Protein AF-A0AAD0KCY3-F1 (afdb_monomer)

Radius of gyration: 20.64 Å; Cα contacts (8 Å, |Δi|>4): 106; chains: 1; bounding box: 48×22×62 Å

Foldseek 3Di:
DVVLVVLLVVLLVVLVVLLVVLVVLLVVLLVVLVVVLVVQLVVCPPPPDLVSLVVNVVSLVVSLLVSLVSQLVSVLSVVVSVVSVPDPPDDRPSPSDSPVPPPVVPPCNDSVVSSVDPVSCVRSVVSVVVSVVSCVVSVVD

Mean predicted aligned error: 5.97 Å

pLDDT: mean 88.01, std 11.17, range [55.75, 98.38]

Organism: NCBI:txid189426

Solvent-accessible surface area (backbone atoms only — not comparable to full-atom values): 7860 Å² total; per-residue (Å²): 116,69,64,64,54,50,53,50,51,54,47,47,52,54,42,51,53,50,32,52,50,26,53,49,51,27,53,48,40,56,53,51,36,53,50,51,40,52,52,51,55,61,65,49,70,54,88,84,50,66,75,59,61,64,57,47,49,52,52,50,55,55,38,50,55,52,30,23,49,27,50,25,51,27,47,34,36,48,52,47,44,52,52,52,70,73,38,84,83,57,81,86,77,80,72,87,60,53,76,79,64,77,62,78,83,48,59,74,54,37,56,69,51,28,54,71,24,69,78,45,45,71,47,54,49,58,53,50,49,53,53,53,52,51,37,48,76,67,69,70,109

Nearest PDB structures (foldseek):
  4dci-assembly1_B  TM=8.894E-01  e=2.297E+00  Parasynechococcus marenigrum WH 8102

Secondary structure (DSSP, 8-state):
-HHHHHHHHHHHHHHHHHHHHHHHHHHHHHHHHHHHHHHHHHHTTSTT-GGGGGGGHHHHHHHHHHHHHHHHHHHHHHHHHHHHHH-TT--------TTS---TT-GGGSHHHHHT-HHHHHHHHHHHHHHHHHHHHTT--

Structure (mmCIF, N/CA/C/O backbone):
data_AF-A0AAD0KCY3-F1
#
_entry.id   AF-A0AAD0KCY3-F1
#
loop_
_atom_site.group_PDB
_atom_site.id
_atom_site.type_symbol
_atom_site.label_atom_id
_atom_site.label_alt_id
_atom_site.label_comp_id
_atom_site.label_asym_id
_atom_site.label_entity_id
_atom_site.label_seq_id
_atom_site.pdbx_PDB_ins_code
_atom_site.Cartn_x
_atom_site.Cartn_y
_atom_site.Cartn_z
_atom_site.occupancy
_atom_site.B_iso_or_equiv
_atom_site.auth_seq_id
_atom_site.auth_comp_id
_atom_site.auth_asym_id
_atom_site.auth_atom_id
_atom_site.pdbx_PDB_model_num
ATOM 1 N N . MET A 1 1 ? 25.924 -5.012 -29.360 1.00 61.34 1 MET A N 1
ATOM 2 C CA . MET A 1 1 ? 24.492 -5.368 -29.530 1.00 61.34 1 MET A CA 1
ATOM 3 C C . MET A 1 1 ? 24.018 -6.364 -28.471 1.00 61.34 1 MET A C 1
ATOM 5 O O . MET A 1 1 ? 22.950 -6.142 -27.921 1.00 61.34 1 MET A O 1
ATOM 9 N N . LEU A 1 2 ? 24.790 -7.415 -28.147 1.00 66.75 2 LEU A N 1
ATOM 10 C CA . LEU A 1 2 ? 24.451 -8.345 -27.054 1.00 66.75 2 LEU A CA 1
ATOM 11 C C . LEU A 1 2 ? 24.553 -7.703 -25.655 1.00 66.75 2 LEU A C 1
ATOM 13 O O . LEU A 1 2 ? 23.602 -7.823 -24.893 1.00 66.75 2 LEU A O 1
ATOM 17 N N . GLU A 1 3 ? 25.619 -6.945 -25.363 1.00 66.88 3 GLU A N 1
ATOM 18 C CA . GLU A 1 3 ? 25.790 -6.252 -24.065 1.00 66.88 3 GLU A CA 1
ATOM 19 C C . GLU A 1 3 ? 24.646 -5.270 -23.760 1.00 66.88 3 GLU A C 1
ATOM 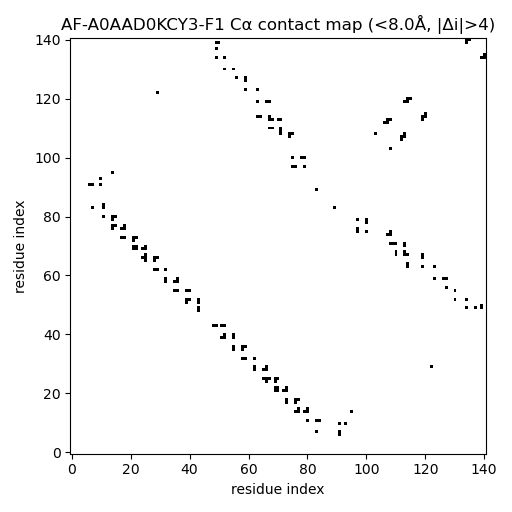21 O O . GLU A 1 3 ? 24.027 -5.357 -22.708 1.00 66.88 3 GLU A O 1
ATOM 26 N N . PHE A 1 4 ? 24.255 -4.432 -24.729 1.00 73.31 4 PHE A N 1
ATOM 27 C CA . PHE A 1 4 ? 23.121 -3.503 -24.582 1.00 73.31 4 PHE A CA 1
ATOM 28 C C . PHE A 1 4 ? 21.805 -4.208 -24.205 1.00 73.31 4 PHE A C 1
ATOM 30 O O . PHE A 1 4 ? 21.002 -3.696 -23.424 1.00 73.31 4 PHE A O 1
ATOM 37 N N . LYS A 1 5 ? 21.574 -5.406 -24.754 1.00 84.31 5 LYS A N 1
ATOM 38 C CA . LYS A 1 5 ? 20.388 -6.205 -24.435 1.00 84.31 5 LYS A CA 1
ATOM 39 C C . LYS A 1 5 ? 20.460 -6.761 -23.011 1.00 84.31 5 LYS A C 1
ATOM 41 O O . LYS A 1 5 ? 19.437 -6.798 -22.334 1.00 84.31 5 LYS A O 1
ATOM 46 N N . GLU A 1 6 ? 21.641 -7.178 -22.565 1.00 89.75 6 GLU A N 1
ATOM 47 C CA . GLU A 1 6 ? 21.864 -7.682 -21.209 1.00 89.75 6 GLU A CA 1
ATOM 48 C C . GLU A 1 6 ? 21.723 -6.574 -20.156 1.00 89.75 6 GLU A C 1
ATOM 50 O O . GLU A 1 6 ? 21.012 -6.765 -19.170 1.00 89.75 6 GLU A O 1
ATOM 55 N N . ASP A 1 7 ? 22.287 -5.390 -20.403 1.00 91.62 7 ASP A N 1
ATOM 56 C CA . ASP A 1 7 ? 22.150 -4.229 -19.517 1.00 91.62 7 ASP A CA 1
ATOM 57 C C . ASP A 1 7 ? 20.687 -3.813 -19.356 1.00 91.62 7 ASP A C 1
ATOM 59 O O . ASP A 1 7 ? 20.217 -3.577 -18.239 1.00 91.62 7 ASP A O 1
ATOM 63 N N . LYS A 1 8 ? 19.925 -3.802 -20.458 1.00 91.62 8 LYS A N 1
ATOM 64 C CA . LYS A 1 8 ? 18.486 -3.523 -20.425 1.00 91.62 8 LYS A CA 1
ATOM 65 C C . LYS A 1 8 ? 17.721 -4.556 -19.591 1.00 91.62 8 LYS A C 1
ATOM 67 O O . LYS A 1 8 ? 16.851 -4.170 -18.813 1.00 91.62 8 LYS A O 1
ATOM 72 N N . ILE A 1 9 ? 18.036 -5.848 -19.724 1.00 93.38 9 ILE A N 1
ATOM 73 C CA . ILE A 1 9 ? 17.408 -6.912 -18.920 1.00 93.38 9 ILE A CA 1
ATOM 74 C C . ILE A 1 9 ? 17.723 -6.713 -17.435 1.00 93.38 9 ILE A C 1
ATOM 76 O O . ILE A 1 9 ? 16.796 -6.640 -16.629 1.00 93.38 9 ILE A O 1
ATOM 80 N N . ARG A 1 10 ? 19.001 -6.537 -17.079 1.00 94.94 10 ARG A N 1
ATOM 81 C CA . ARG A 1 10 ? 19.433 -6.319 -15.688 1.00 94.94 10 ARG A CA 1
ATOM 82 C C . ARG A 1 10 ? 18.761 -5.098 -15.071 1.00 94.94 10 ARG A C 1
ATOM 84 O O . ARG A 1 10 ? 18.303 -5.140 -13.932 1.00 94.94 10 ARG A O 1
ATOM 91 N N . TYR A 1 11 ? 18.652 -4.011 -15.828 1.00 94.88 11 TYR A N 1
ATOM 92 C CA . TYR A 1 11 ? 17.996 -2.801 -15.352 1.00 94.88 11 TYR A CA 1
ATOM 93 C C . TYR A 1 11 ? 16.493 -3.012 -15.095 1.00 94.88 11 TYR A C 1
ATOM 95 O O . TYR A 1 11 ? 15.980 -2.603 -14.051 1.00 94.88 11 TYR A O 1
ATOM 103 N N . LEU A 1 12 ? 15.791 -3.723 -15.984 1.00 94.81 12 LEU A N 1
ATOM 104 C CA . LEU A 1 12 ? 14.389 -4.102 -15.773 1.00 94.81 12 LEU A CA 1
ATOM 105 C C . LEU A 1 12 ? 14.216 -5.019 -14.549 1.00 94.81 12 LEU A C 1
ATOM 107 O O . LEU A 1 12 ? 13.280 -4.825 -13.772 1.00 94.81 12 LEU A O 1
ATOM 111 N N . GLU A 1 13 ? 15.124 -5.969 -14.319 1.00 97.19 13 GLU A N 1
ATOM 112 C CA . GLU A 1 13 ? 15.116 -6.828 -13.124 1.00 97.19 13 GLU A CA 1
ATOM 113 C C . GLU A 1 13 ? 15.287 -6.021 -11.827 1.00 97.19 13 GLU A C 1
ATOM 115 O O . GLU A 1 13 ? 14.570 -6.254 -10.848 1.00 97.19 13 GLU A O 1
ATOM 120 N N . MET A 1 14 ? 16.175 -5.021 -11.821 1.00 97.25 14 MET A N 1
ATOM 121 C CA . MET A 1 14 ? 16.346 -4.113 -10.681 1.00 97.25 14 MET A CA 1
ATOM 122 C C . MET A 1 14 ? 15.062 -3.326 -10.390 1.00 97.25 14 MET A C 1
ATOM 124 O O . MET A 1 14 ? 14.630 -3.254 -9.236 1.00 97.25 14 MET A O 1
ATOM 128 N N . LEU A 1 15 ? 14.412 -2.781 -11.423 1.00 96.31 15 LEU A N 1
ATOM 129 C CA . LEU A 1 15 ? 13.133 -2.078 -11.281 1.00 96.31 15 LEU A CA 1
ATOM 130 C C . LEU A 1 15 ? 12.031 -3.008 -10.754 1.00 96.31 15 LEU A C 1
ATOM 132 O O . LEU A 1 15 ? 11.307 -2.645 -9.825 1.00 96.31 15 LEU A O 1
ATOM 136 N N . GLN A 1 16 ? 11.939 -4.230 -11.281 1.00 97.62 16 GLN A N 1
ATOM 137 C CA . GLN A 1 16 ? 10.972 -5.232 -10.828 1.00 97.62 16 GLN A CA 1
ATOM 138 C C . GLN A 1 16 ? 11.197 -5.637 -9.361 1.00 97.62 16 GLN A C 1
ATOM 140 O O . GLN A 1 16 ? 10.233 -5.818 -8.608 1.00 97.62 16 GLN A O 1
ATOM 145 N N . SER A 1 17 ? 12.454 -5.738 -8.922 1.00 98.38 17 SER A N 1
ATOM 146 C CA . SER A 1 17 ? 12.802 -5.976 -7.516 1.00 98.38 17 SER A CA 1
ATOM 147 C C . SER A 1 17 ? 12.291 -4.849 -6.610 1.00 98.38 17 SER A C 1
ATOM 149 O O . SER A 1 17 ? 11.693 -5.108 -5.561 1.00 98.38 17 SER A O 1
ATOM 151 N N . ILE A 1 18 ? 12.425 -3.589 -7.039 1.00 97.50 18 ILE A N 1
ATOM 152 C CA . ILE A 1 18 ? 11.886 -2.442 -6.297 1.00 97.50 18 ILE A CA 1
ATOM 153 C C . ILE A 1 18 ? 10.354 -2.495 -6.237 1.00 97.50 18 ILE A C 1
ATOM 155 O O . ILE A 1 18 ? 9.798 -2.370 -5.146 1.00 97.50 18 ILE A O 1
ATOM 159 N N . VAL A 1 19 ? 9.669 -2.739 -7.362 1.00 97.62 19 VAL A N 1
ATOM 160 C CA . VAL A 1 19 ? 8.199 -2.895 -7.411 1.00 97.62 19 VAL A CA 1
ATOM 161 C C . VAL A 1 19 ? 7.732 -3.974 -6.431 1.00 97.62 19 VAL A C 1
ATOM 163 O O . VAL A 1 19 ? 6.810 -3.746 -5.650 1.00 97.62 19 VAL A O 1
ATOM 166 N N . THR A 1 20 ? 8.411 -5.123 -6.416 1.00 98.31 20 THR A N 1
ATOM 167 C CA . THR A 1 20 ? 8.098 -6.244 -5.516 1.00 98.31 20 THR A CA 1
ATOM 168 C C . THR A 1 20 ? 8.244 -5.842 -4.047 1.00 98.31 20 THR A C 1
ATOM 170 O O . THR A 1 20 ? 7.380 -6.155 -3.228 1.00 98.31 20 THR A O 1
ATOM 173 N N . ARG A 1 21 ? 9.293 -5.085 -3.702 1.00 98.12 21 ARG A N 1
ATOM 174 C CA . ARG A 1 21 ? 9.486 -4.558 -2.343 1.00 98.12 21 ARG A CA 1
ATOM 175 C C . ARG A 1 21 ? 8.413 -3.548 -1.937 1.00 98.12 21 ARG A C 1
ATOM 177 O O . ARG A 1 21 ? 7.999 -3.561 -0.782 1.00 98.12 21 ARG A O 1
ATOM 184 N N . MET A 1 22 ? 7.964 -2.678 -2.846 1.00 97.94 22 MET A N 1
ATOM 185 C CA . MET A 1 22 ? 6.893 -1.715 -2.546 1.00 97.94 22 MET A CA 1
ATOM 186 C C . MET A 1 22 ? 5.566 -2.433 -2.274 1.00 97.94 22 MET A C 1
ATOM 188 O O . MET A 1 22 ? 4.928 -2.156 -1.259 1.00 97.94 22 MET A O 1
ATOM 192 N N . ALA A 1 23 ? 5.215 -3.421 -3.104 1.00 97.00 23 ALA A N 1
ATOM 193 C CA . ALA A 1 23 ? 4.031 -4.254 -2.902 1.00 97.00 23 ALA A CA 1
ATOM 194 C C . ALA A 1 23 ? 4.094 -5.035 -1.573 1.00 97.00 23 ALA A C 1
ATOM 196 O O . ALA A 1 23 ? 3.114 -5.092 -0.831 1.00 97.00 23 ALA A O 1
ATOM 197 N N . ALA A 1 24 ? 5.264 -5.587 -1.228 1.00 98.19 24 ALA A N 1
ATOM 198 C CA . ALA A 1 24 ? 5.472 -6.269 0.049 1.00 98.19 24 ALA A CA 1
ATOM 199 C C . ALA A 1 24 ? 5.326 -5.317 1.251 1.00 98.19 24 ALA A C 1
ATOM 201 O O . ALA A 1 24 ? 4.680 -5.666 2.237 1.00 98.19 24 ALA A O 1
ATOM 202 N N . ASN A 1 25 ? 5.871 -4.099 1.169 1.00 98.00 25 ASN A N 1
ATOM 203 C CA . ASN A 1 25 ? 5.707 -3.090 2.218 1.00 98.00 25 ASN A CA 1
ATOM 204 C C . ASN A 1 25 ? 4.240 -2.674 2.400 1.00 98.00 25 ASN A C 1
ATOM 206 O O . ASN A 1 25 ? 3.782 -2.601 3.538 1.00 98.00 25 ASN A O 1
ATOM 210 N N . SER A 1 26 ? 3.502 -2.468 1.303 1.00 97.25 26 SER A N 1
ATOM 211 C CA . SER A 1 26 ? 2.051 -2.220 1.322 1.00 97.25 26 SER A CA 1
ATOM 212 C C . SER A 1 26 ? 1.301 -3.343 2.052 1.00 97.25 26 SER A C 1
ATOM 214 O O . SER A 1 26 ? 0.580 -3.106 3.022 1.00 97.25 26 SER A O 1
ATOM 216 N N . PHE A 1 27 ? 1.542 -4.599 1.669 1.00 97.25 27 PHE A N 1
ATOM 217 C CA . PHE A 1 27 ? 0.916 -5.756 2.313 1.00 97.25 27 PHE A CA 1
ATOM 218 C C . PHE A 1 27 ? 1.270 -5.885 3.808 1.00 97.25 27 PHE A C 1
ATOM 220 O O . PHE A 1 27 ? 0.412 -6.199 4.642 1.00 97.25 27 PHE A O 1
ATOM 227 N N . ASN A 1 28 ? 2.524 -5.604 4.170 1.00 98.06 28 ASN A N 1
ATOM 228 C CA . ASN A 1 28 ? 2.973 -5.611 5.560 1.00 98.06 28 ASN A CA 1
ATOM 229 C C . ASN A 1 28 ? 2.246 -4.549 6.391 1.00 98.06 28 ASN A C 1
ATOM 231 O O . ASN A 1 28 ? 1.815 -4.850 7.502 1.00 98.06 28 ASN A O 1
ATOM 235 N N . LEU A 1 29 ? 2.058 -3.334 5.866 1.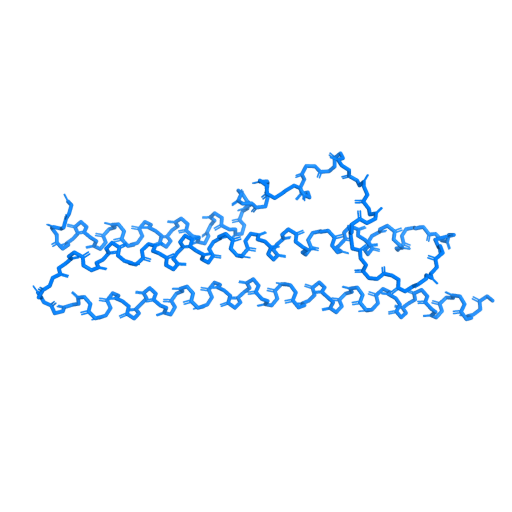00 98.00 29 LEU A N 1
ATOM 236 C CA . LEU A 1 29 ? 1.308 -2.282 6.560 1.00 98.00 29 LEU A CA 1
ATOM 237 C C . LEU A 1 29 ? -0.137 -2.701 6.831 1.00 98.00 29 LEU A C 1
ATOM 239 O O . LEU A 1 29 ? -0.611 -2.545 7.957 1.00 98.00 29 LEU A O 1
ATOM 243 N N . LYS A 1 30 ? -0.816 -3.316 5.857 1.00 97.31 30 LYS A N 1
ATOM 244 C CA . LYS A 1 30 ? -2.161 -3.885 6.049 1.00 97.31 30 LYS A CA 1
ATOM 245 C C . LYS A 1 30 ? -2.177 -4.918 7.187 1.00 97.31 30 LYS A C 1
ATOM 247 O O . LYS A 1 30 ? -3.001 -4.835 8.100 1.00 97.31 30 LYS A O 1
ATOM 252 N N . SER A 1 31 ? -1.204 -5.827 7.204 1.00 97.31 31 SER A N 1
ATOM 253 C CA . SER A 1 31 ? -1.065 -6.863 8.242 1.00 97.31 31 SER A CA 1
ATOM 254 C C . SER A 1 31 ? -0.804 -6.281 9.642 1.00 97.31 31 SER A C 1
ATOM 256 O O . SER A 1 31 ? -1.435 -6.688 10.624 1.00 97.31 31 SER A O 1
ATOM 258 N N . TRP A 1 32 ? 0.073 -5.278 9.742 1.00 98.00 32 TRP A N 1
ATOM 259 C CA . TRP A 1 32 ? 0.336 -4.556 10.989 1.00 98.00 32 TRP A CA 1
ATOM 260 C C . TRP A 1 32 ? -0.875 -3.756 11.461 1.00 98.00 32 TRP A C 1
ATOM 262 O O . TRP A 1 32 ? -1.136 -3.705 12.663 1.00 98.00 32 TRP A O 1
ATOM 272 N N . THR A 1 33 ? -1.655 -3.195 10.533 1.00 97.94 33 THR A N 1
ATOM 273 C CA . THR A 1 33 ? -2.912 -2.509 10.860 1.00 97.94 33 THR A CA 1
ATOM 274 C C . THR A 1 33 ? -3.868 -3.462 11.570 1.00 97.94 33 THR A C 1
ATOM 276 O O . THR A 1 33 ? -4.326 -3.155 12.667 1.00 97.94 33 THR A O 1
ATOM 279 N N . VAL A 1 34 ? -4.125 -4.642 10.995 1.00 97.12 34 VAL A N 1
ATOM 280 C CA . VAL A 1 34 ? -5.029 -5.643 11.592 1.00 97.12 34 VAL A CA 1
ATOM 281 C C . VAL A 1 34 ? -4.524 -6.094 12.957 1.00 97.12 34 VAL A C 1
ATOM 283 O O . VAL A 1 34 ? -5.304 -6.149 13.904 1.00 97.12 34 VAL A O 1
ATOM 286 N N . THR A 1 35 ? -3.222 -6.357 13.078 1.00 97.12 35 THR A N 1
ATOM 287 C CA . THR A 1 35 ? -2.604 -6.790 14.339 1.00 97.12 35 THR A CA 1
ATOM 288 C C . THR A 1 35 ? -2.778 -5.750 15.448 1.00 97.12 35 THR A C 1
ATOM 290 O O . THR A 1 35 ? -3.227 -6.093 16.541 1.00 97.12 35 THR A O 1
ATOM 293 N N . LEU A 1 36 ? -2.472 -4.475 15.178 1.00 96.06 36 LEU A N 1
ATOM 294 C CA . LEU A 1 36 ? -2.625 -3.408 16.172 1.00 96.06 36 LEU A CA 1
AT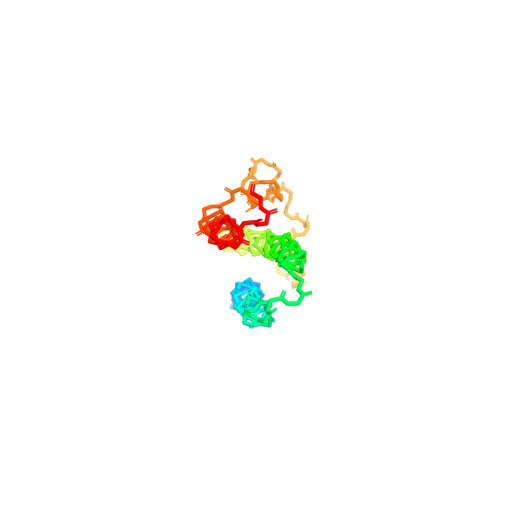OM 295 C C . LEU A 1 36 ? -4.092 -3.148 16.511 1.00 96.06 36 LEU A C 1
ATOM 297 O O . LEU A 1 36 ? -4.420 -2.997 17.685 1.00 96.06 36 LEU A O 1
ATOM 301 N N . VAL A 1 37 ? -4.979 -3.134 15.513 1.00 94.94 37 VAL A N 1
ATOM 302 C CA . VAL A 1 37 ? -6.419 -2.967 15.743 1.00 94.94 37 VAL A CA 1
ATOM 303 C C . VAL A 1 37 ? -6.945 -4.094 16.628 1.00 94.94 37 VAL A C 1
ATOM 305 O O . VAL A 1 37 ? -7.551 -3.814 17.658 1.00 94.94 37 VAL A O 1
ATOM 308 N N . ALA A 1 38 ? -6.655 -5.353 16.296 1.00 93.81 38 ALA A N 1
ATOM 309 C CA . ALA A 1 38 ? -7.068 -6.503 17.095 1.00 93.81 38 ALA A CA 1
ATOM 310 C C . ALA A 1 38 ? -6.504 -6.450 18.525 1.00 93.81 38 ALA A C 1
ATOM 312 O O . ALA A 1 38 ? -7.245 -6.680 19.479 1.00 93.81 38 ALA A O 1
ATOM 313 N N . GLY A 1 39 ? -5.225 -6.093 18.688 1.00 92.94 39 GLY A N 1
ATOM 314 C CA . GLY A 1 39 ? -4.594 -5.936 19.999 1.00 92.94 39 GLY A CA 1
ATOM 315 C C . GLY A 1 39 ? -5.259 -4.858 20.858 1.00 92.94 39 GLY A C 1
ATOM 316 O O . GLY A 1 39 ? -5.557 -5.103 22.025 1.00 92.94 39 GLY A O 1
ATOM 317 N N . ILE A 1 40 ? -5.560 -3.688 20.284 1.00 91.06 40 ILE A N 1
ATOM 318 C CA . ILE A 1 40 ? -6.243 -2.602 21.006 1.00 91.06 40 ILE A CA 1
ATOM 319 C C . ILE A 1 40 ? -7.676 -3.010 21.374 1.0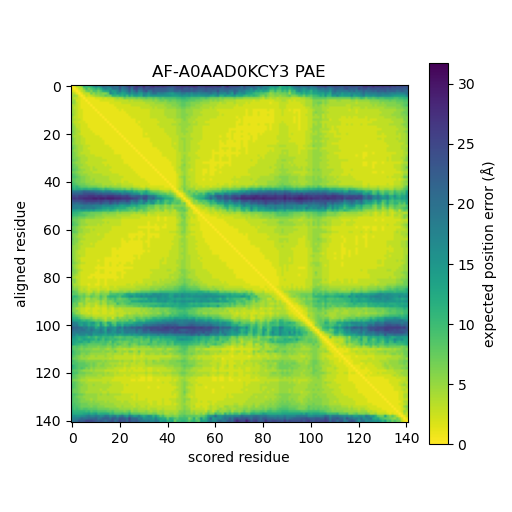0 91.06 40 ILE A C 1
ATOM 321 O O . ILE A 1 40 ? -8.098 -2.791 22.509 1.00 91.06 40 ILE A O 1
ATOM 325 N N . LEU A 1 41 ? -8.414 -3.640 20.453 1.00 88.69 41 LEU A N 1
ATOM 326 C CA . LEU A 1 41 ? -9.768 -4.131 20.726 1.00 88.69 41 LEU A CA 1
ATOM 327 C C . LEU A 1 41 ? -9.777 -5.182 21.846 1.00 88.69 41 LEU A C 1
ATOM 329 O O . LEU A 1 41 ? -10.629 -5.121 22.731 1.00 88.69 41 LEU A O 1
ATOM 333 N N . ALA A 1 42 ? -8.809 -6.102 21.847 1.00 88.81 42 ALA A N 1
ATOM 334 C CA . ALA A 1 42 ? -8.656 -7.103 22.899 1.00 88.81 42 ALA A CA 1
ATOM 335 C C . ALA A 1 42 ? -8.349 -6.465 24.264 1.00 88.81 42 ALA A C 1
ATOM 337 O O . ALA A 1 42 ? -8.929 -6.859 25.270 1.00 88.81 42 ALA A O 1
ATOM 338 N N . LEU A 1 43 ? -7.492 -5.440 24.311 1.00 85.94 43 LEU A N 1
ATOM 339 C CA . LEU A 1 43 ? -7.201 -4.703 25.548 1.00 85.94 43 LEU A CA 1
ATOM 340 C C . LEU A 1 43 ? -8.404 -3.888 26.049 1.00 85.94 43 LEU A C 1
ATOM 342 O O . LEU A 1 43 ? -8.561 -3.697 27.255 1.00 85.94 43 LEU A O 1
ATOM 346 N N . SER A 1 44 ? -9.278 -3.446 25.143 1.00 81.00 44 SER A N 1
ATOM 347 C CA . SER A 1 44 ? -10.482 -2.680 25.475 1.00 81.00 44 SER A CA 1
ATOM 348 C C . SER A 1 44 ? -11.631 -3.528 26.044 1.00 81.00 44 SER A C 1
ATOM 350 O O . SER A 1 44 ? -12.653 -2.962 26.438 1.00 81.00 44 SER A O 1
ATOM 352 N N . SER A 1 45 ? -11.512 -4.861 26.106 1.00 72.75 45 SER A N 1
ATOM 353 C CA . SER A 1 45 ? -12.581 -5.731 26.626 1.00 72.75 45 SER A CA 1
ATOM 354 C C . SER A 1 45 ? -12.788 -5.603 28.140 1.00 72.75 45 SER A C 1
ATOM 356 O O . SER A 1 45 ? -13.859 -5.930 28.655 1.00 72.75 45 SER A O 1
ATOM 358 N N . ASN A 1 46 ? -11.782 -5.116 28.872 1.00 66.94 46 ASN A N 1
ATOM 359 C CA . ASN A 1 46 ? -11.904 -4.812 30.293 1.00 66.94 46 ASN A CA 1
ATOM 360 C C . ASN A 1 46 ? -12.522 -3.417 30.445 1.00 66.94 46 ASN A C 1
ATOM 362 O O . ASN A 1 46 ? -11.937 -2.436 29.997 1.00 66.94 46 ASN A O 1
ATOM 366 N N . LYS A 1 47 ? -13.696 -3.336 31.089 1.00 58.72 47 LYS A N 1
ATOM 367 C CA . LYS A 1 47 ? -14.610 -2.174 31.251 1.00 58.72 47 LYS A CA 1
ATOM 368 C C . LYS A 1 47 ? -14.000 -0.840 31.747 1.00 58.72 47 LYS A C 1
ATOM 370 O O . LYS A 1 47 ? -14.744 0.093 32.023 1.00 58.72 47 LYS A O 1
ATOM 375 N N . ALA A 1 48 ? -12.686 -0.737 31.912 1.00 55.75 48 ALA A N 1
ATOM 376 C CA . ALA A 1 48 ? -12.017 0.354 32.603 1.00 55.75 48 ALA A CA 1
ATOM 377 C C . ALA A 1 48 ? -11.897 1.661 31.800 1.00 55.75 48 ALA A C 1
ATOM 379 O O . ALA A 1 48 ? -11.668 2.687 32.427 1.00 55.75 48 ALA A O 1
ATOM 380 N N . ASN A 1 49 ? -12.053 1.672 30.467 1.00 61.38 49 ASN A N 1
ATOM 381 C CA . ASN A 1 49 ? -12.221 2.919 29.699 1.00 61.38 49 ASN A CA 1
ATOM 382 C C . ASN A 1 49 ? -12.473 2.631 28.212 1.00 61.38 49 ASN A C 1
ATOM 384 O O . ASN A 1 49 ? -11.543 2.462 27.427 1.00 61.38 49 ASN A O 1
ATOM 388 N N . THR A 1 50 ? -13.733 2.625 27.787 1.00 65.75 50 THR A N 1
ATOM 389 C CA . THR A 1 50 ? -14.094 2.487 26.365 1.00 65.75 50 THR A CA 1
ATOM 390 C C . THR A 1 50 ? -13.528 3.628 25.504 1.00 65.75 50 THR A C 1
ATOM 392 O O . THR A 1 50 ? -13.308 3.432 24.315 1.00 65.75 50 THR A O 1
ATOM 395 N N . GLY A 1 51 ? -13.155 4.775 26.092 1.00 70.12 51 GLY A N 1
ATOM 396 C CA . GLY A 1 51 ? -12.482 5.884 25.395 1.00 70.12 51 GLY A CA 1
ATOM 397 C C . GLY A 1 51 ? -11.176 5.513 24.673 1.00 70.12 51 GLY A C 1
ATOM 398 O O . GLY A 1 51 ? -10.793 6.197 23.724 1.00 70.12 51 GLY A O 1
ATOM 399 N N . TYR A 1 52 ? -10.523 4.404 25.038 1.00 73.81 52 TYR A N 1
ATOM 400 C CA . TYR A 1 52 ? -9.335 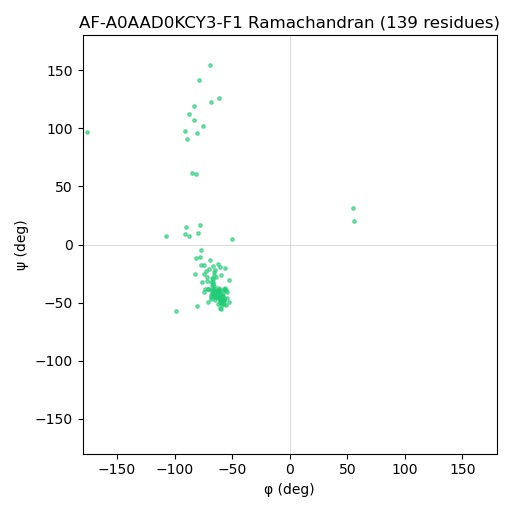3.915 24.329 1.00 73.81 52 TYR A CA 1
ATOM 401 C C . TYR A 1 52 ? -9.627 3.432 22.898 1.00 73.81 52 TYR A C 1
ATOM 403 O O . TYR A 1 52 ? -8.708 3.391 22.083 1.00 73.81 52 TYR A O 1
ATOM 411 N N . LEU A 1 53 ? -10.884 3.142 22.544 1.00 82.50 53 LEU A N 1
ATOM 412 C CA . LEU A 1 53 ? -11.250 2.723 21.184 1.00 82.50 53 LEU A CA 1
ATOM 413 C C . LEU A 1 53 ? -11.035 3.826 20.135 1.00 82.50 53 LEU A C 1
ATOM 415 O O . LEU A 1 53 ? -10.795 3.524 18.969 1.00 82.50 53 LEU A O 1
ATOM 419 N N . PHE A 1 54 ? -11.028 5.106 20.528 1.00 85.62 54 PHE A N 1
ATOM 420 C CA . PHE A 1 54 ? -10.667 6.192 19.607 1.00 85.62 54 PHE A CA 1
ATOM 421 C C . PHE A 1 54 ? -9.194 6.126 19.176 1.00 85.62 54 PHE A C 1
ATOM 423 O O . PHE A 1 54 ? -8.861 6.503 18.052 1.00 85.62 54 PHE A O 1
ATOM 430 N N . ILE A 1 55 ? -8.312 5.589 20.028 1.00 89.56 55 ILE A N 1
ATOM 431 C CA . ILE A 1 55 ? -6.883 5.413 19.721 1.00 89.56 55 ILE A CA 1
ATOM 432 C C . ILE A 1 55 ? -6.699 4.397 18.587 1.00 89.56 55 ILE A C 1
ATOM 434 O O . ILE A 1 55 ? -5.747 4.513 17.820 1.00 89.56 55 ILE A O 1
ATOM 438 N N . THR A 1 56 ? -7.632 3.456 18.407 1.00 92.31 56 THR A N 1
ATOM 439 C CA . THR A 1 56 ? -7.609 2.468 17.317 1.00 92.31 56 THR A CA 1
ATOM 440 C C . THR A 1 56 ? -7.618 3.112 15.926 1.00 92.31 56 THR A C 1
ATOM 442 O O . THR A 1 56 ? -7.061 2.539 14.991 1.00 92.31 56 THR A O 1
ATOM 445 N N . PHE A 1 57 ? -8.164 4.322 15.769 1.00 94.00 57 PHE A N 1
ATOM 446 C CA . PHE A 1 57 ? -8.125 5.032 14.487 1.00 94.00 57 PHE A CA 1
ATOM 447 C C . PHE A 1 57 ? -6.738 5.573 14.129 1.00 94.00 57 PHE A C 1
ATOM 449 O O . PHE A 1 57 ? -6.458 5.757 12.946 1.00 94.00 57 PHE A O 1
ATOM 456 N N . ILE A 1 58 ? -5.852 5.787 15.107 1.00 94.69 58 ILE A N 1
ATOM 457 C CA . ILE A 1 58 ? -4.497 6.298 14.863 1.00 94.69 58 ILE A CA 1
ATOM 458 C C . ILE A 1 58 ? -3.700 5.359 13.939 1.00 94.69 58 ILE A C 1
ATOM 460 O O . ILE A 1 58 ? -3.254 5.829 12.890 1.00 94.69 58 ILE A O 1
ATOM 464 N N . PRO A 1 59 ? -3.534 4.051 14.239 1.00 95.25 59 PRO A N 1
ATOM 465 C CA . PRO A 1 59 ? -2.836 3.146 13.330 1.00 95.25 59 PRO A CA 1
ATOM 466 C C . PRO A 1 59 ? -3.591 2.926 12.014 1.00 95.25 59 PRO A C 1
ATOM 468 O O . PRO A 1 59 ? -2.938 2.785 10.987 1.00 95.25 59 PRO A O 1
ATOM 471 N N . ILE A 1 60 ? -4.933 2.949 12.002 1.00 96.62 60 ILE A N 1
ATOM 472 C CA . ILE A 1 60 ? -5.725 2.821 10.762 1.00 96.62 60 ILE A CA 1
ATOM 473 C C . ILE A 1 60 ? -5.395 3.964 9.801 1.00 96.62 60 ILE A C 1
ATOM 475 O O . ILE A 1 60 ? -5.006 3.720 8.663 1.00 96.62 60 ILE A O 1
ATOM 479 N N . ILE A 1 61 ? -5.515 5.210 10.262 1.00 96.50 61 ILE A N 1
ATOM 480 C CA . ILE A 1 61 ? -5.285 6.396 9.434 1.00 96.50 61 ILE A CA 1
ATOM 481 C C . ILE A 1 61 ? -3.799 6.506 9.075 1.00 96.50 61 ILE A C 1
ATOM 483 O O . ILE A 1 61 ? -3.458 6.702 7.910 1.00 96.50 61 ILE A O 1
ATOM 487 N N . GLY A 1 62 ? -2.905 6.340 10.055 1.00 97.00 62 GLY A N 1
ATOM 488 C CA . GLY A 1 62 ? -1.462 6.444 9.844 1.00 97.00 62 GLY A CA 1
ATOM 489 C C . GLY A 1 62 ? -0.935 5.424 8.836 1.00 97.00 62 GLY A C 1
ATOM 490 O O . GLY A 1 62 ? -0.202 5.788 7.913 1.00 97.00 62 GLY A O 1
ATOM 491 N N . PHE A 1 63 ? -1.340 4.156 8.961 1.00 97.75 63 PHE A N 1
ATOM 492 C CA . PHE A 1 63 ? -0.932 3.131 8.006 1.00 97.75 63 PHE A CA 1
ATOM 493 C C . PHE A 1 63 ? -1.605 3.285 6.652 1.00 97.75 63 PHE A C 1
ATOM 495 O O . PHE A 1 63 ? -0.937 3.028 5.663 1.00 97.75 63 PHE A O 1
ATOM 502 N N . TRP A 1 64 ? -2.833 3.797 6.569 1.00 97.62 64 TRP A N 1
ATOM 503 C CA . TRP A 1 64 ? -3.464 4.081 5.280 1.00 97.62 64 TRP A CA 1
ATOM 504 C C . TRP A 1 64 ? -2.688 5.122 4.455 1.00 97.62 64 TRP A C 1
ATOM 506 O O . TRP A 1 64 ? -2.457 4.933 3.257 1.00 97.62 64 TRP A O 1
ATOM 516 N N . PHE A 1 65 ? -2.199 6.197 5.083 1.00 96.94 65 PHE A N 1
ATOM 517 C CA . PHE A 1 65 ? -1.346 7.175 4.393 1.00 96.94 65 PHE A CA 1
ATOM 518 C C . PHE A 1 65 ? -0.002 6.579 3.948 1.00 96.94 65 PHE A C 1
ATOM 520 O O . PHE A 1 65 ? 0.470 6.862 2.841 1.00 96.94 65 PHE A O 1
ATOM 527 N N . LEU A 1 66 ? 0.621 5.748 4.789 1.00 96.94 66 LEU A N 1
ATOM 528 C CA . LEU A 1 66 ? 1.878 5.076 4.447 1.00 96.94 66 LEU A CA 1
ATOM 529 C C . LEU A 1 66 ? 1.691 4.034 3.340 1.00 96.94 66 LEU A C 1
ATOM 531 O O . LEU A 1 66 ? 2.522 3.933 2.443 1.00 96.94 66 LEU A O 1
ATOM 535 N N . ASP A 1 67 ? 0.592 3.294 3.367 1.00 97.62 67 ASP A N 1
ATOM 536 C CA . ASP A 1 67 ? 0.256 2.289 2.365 1.00 97.62 67 ASP A CA 1
ATOM 537 C C . ASP A 1 67 ? 0.002 2.949 1.004 1.00 97.62 67 ASP A C 1
ATOM 539 O O . ASP A 1 67 ? 0.620 2.602 -0.005 1.00 97.62 67 ASP A O 1
ATOM 543 N N . THR A 1 68 ? -0.745 4.056 1.012 1.00 96.69 68 THR A N 1
ATOM 544 C CA . THR A 1 68 ? -0.907 4.935 -0.153 1.00 96.69 68 THR A CA 1
ATOM 545 C C . THR A 1 68 ? 0.435 5.412 -0.716 1.00 96.69 68 THR A C 1
ATOM 547 O O . THR A 1 68 ? 0.612 5.464 -1.935 1.00 96.69 68 THR A O 1
ATOM 550 N N . TYR A 1 69 ? 1.394 5.763 0.146 1.00 96.06 69 TYR A N 1
ATOM 551 C CA . TYR A 1 69 ? 2.731 6.178 -0.281 1.00 96.06 69 TYR A CA 1
ATOM 552 C C . TYR A 1 69 ? 3.489 5.049 -0.990 1.00 96.06 69 TYR A C 1
ATOM 554 O O . TYR A 1 69 ? 4.073 5.280 -2.053 1.00 96.06 69 TYR A O 1
ATOM 562 N N . TYR A 1 70 ? 3.440 3.824 -0.462 1.00 96.94 70 TYR A N 1
ATOM 563 C CA . TYR A 1 70 ? 4.065 2.674 -1.117 1.00 96.94 70 TYR A CA 1
ATOM 564 C C . TYR A 1 70 ? 3.381 2.307 -2.434 1.00 96.94 70 TYR A C 1
ATOM 56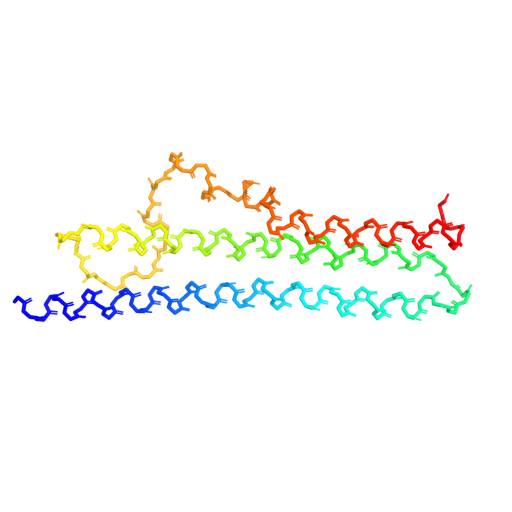6 O O . TYR A 1 70 ? 4.079 2.045 -3.413 1.00 96.94 70 TYR A O 1
ATOM 574 N N . LEU A 1 71 ? 2.051 2.384 -2.509 1.00 96.06 71 LEU A N 1
ATOM 575 C CA . LEU A 1 71 ? 1.313 2.186 -3.757 1.00 96.06 71 LEU A CA 1
ATOM 576 C C . LEU A 1 71 ? 1.660 3.256 -4.805 1.00 96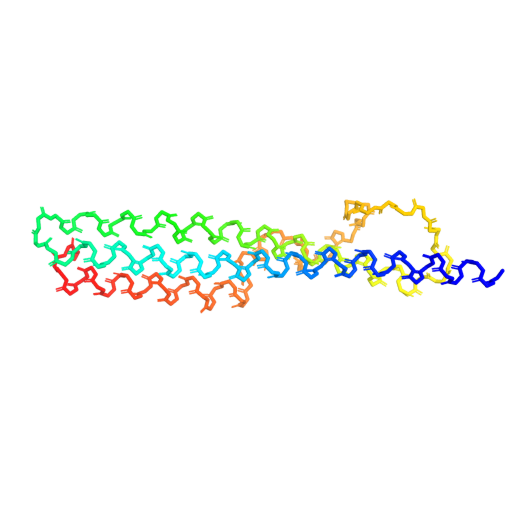.06 71 LEU A C 1
ATOM 578 O O . LEU A 1 71 ? 1.829 2.948 -5.986 1.00 96.06 71 LEU A O 1
ATOM 582 N N . HIS A 1 72 ? 1.794 4.515 -4.385 1.00 94.81 72 HIS A N 1
ATOM 583 C CA . HIS A 1 72 ? 2.227 5.602 -5.260 1.00 94.81 72 HIS A CA 1
ATOM 584 C C . HIS A 1 72 ? 3.625 5.333 -5.832 1.00 94.81 72 HIS A C 1
ATOM 586 O O . HIS A 1 72 ? 3.821 5.430 -7.044 1.00 94.81 72 HIS A O 1
ATOM 592 N N . LEU A 1 73 ? 4.585 4.937 -4.989 1.00 94.44 73 LEU A N 1
ATOM 593 C CA . LEU A 1 73 ? 5.921 4.547 -5.444 1.00 94.44 73 LEU A CA 1
ATOM 594 C C . LEU A 1 73 ? 5.870 3.354 -6.403 1.00 94.44 73 LEU A C 1
ATOM 596 O O . LEU A 1 73 ? 6.471 3.419 -7.472 1.00 94.44 73 LEU A O 1
ATOM 600 N N . GLU A 1 74 ? 5.132 2.297 -6.060 1.00 95.62 74 GLU A N 1
ATOM 601 C CA . GLU A 1 74 ? 4.956 1.108 -6.901 1.00 95.62 74 GLU A CA 1
ATOM 602 C C . GLU A 1 74 ? 4.493 1.483 -8.313 1.00 95.62 74 GLU A C 1
ATOM 604 O O . GLU A 1 74 ? 5.102 1.060 -9.296 1.00 95.62 74 GLU A O 1
ATOM 609 N N . ARG A 1 75 ? 3.455 2.322 -8.427 1.00 93.44 75 ARG A N 1
ATOM 610 C CA . ARG A 1 75 ? 2.931 2.772 -9.724 1.00 93.44 75 ARG A CA 1
ATOM 611 C C . ARG A 1 75 ? 3.960 3.567 -10.521 1.00 93.44 75 ARG A C 1
ATOM 613 O O . ARG A 1 75 ? 4.095 3.346 -11.721 1.00 93.44 75 ARG A O 1
ATOM 620 N N . ARG A 1 76 ? 4.731 4.442 -9.868 1.00 92.38 76 ARG A N 1
ATOM 621 C CA . ARG A 1 76 ? 5.798 5.204 -10.536 1.00 92.38 76 ARG A CA 1
ATOM 622 C C . ARG A 1 76 ? 6.933 4.310 -11.029 1.00 92.38 76 ARG A C 1
ATOM 624 O O . ARG A 1 76 ? 7.421 4.507 -12.138 1.00 92.38 76 ARG A O 1
ATOM 631 N N . TYR A 1 77 ? 7.324 3.305 -10.249 1.00 94.31 77 TYR A N 1
ATOM 632 C CA . TYR A 1 77 ? 8.320 2.324 -10.683 1.00 94.31 77 TYR A CA 1
ATOM 633 C C . TYR A 1 77 ? 7.805 1.432 -11.814 1.00 94.31 77 TYR A C 1
ATOM 635 O O . TYR A 1 77 ? 8.570 1.116 -12.720 1.00 94.31 77 TYR A O 1
ATOM 643 N N . ARG A 1 78 ? 6.515 1.072 -11.820 1.00 93.25 78 ARG A N 1
ATOM 644 C CA . ARG A 1 78 ? 5.895 0.372 -12.957 1.00 93.25 78 ARG A CA 1
ATOM 645 C C . ARG A 1 78 ? 5.881 1.225 -14.220 1.00 93.25 78 ARG A C 1
ATOM 647 O O . ARG A 1 78 ? 6.240 0.722 -15.276 1.00 93.25 78 ARG A O 1
ATOM 654 N N . ALA A 1 79 ? 5.571 2.516 -14.108 1.00 91.94 79 ALA A N 1
ATOM 655 C CA . ALA A 1 79 ? 5.669 3.438 -15.238 1.00 91.94 79 ALA A CA 1
ATOM 656 C C . ALA A 1 79 ? 7.111 3.534 -15.777 1.00 91.94 79 ALA A C 1
ATOM 658 O O . ALA A 1 79 ? 7.306 3.548 -16.991 1.00 91.94 79 ALA A O 1
ATOM 659 N N . LEU A 1 80 ? 8.120 3.525 -14.894 1.00 91.56 80 LEU A N 1
ATOM 660 C CA . LEU A 1 80 ? 9.537 3.446 -15.280 1.00 91.56 80 LEU A CA 1
ATOM 661 C C . LEU A 1 80 ? 9.906 2.152 -15.975 1.00 91.56 80 LEU A C 1
ATOM 663 O O . LEU A 1 80 ? 10.538 2.178 -17.030 1.00 91.56 80 LEU A O 1
ATOM 667 N N . PHE A 1 81 ? 9.449 1.034 -15.435 1.00 93.06 81 PHE A N 1
ATOM 668 C CA . PHE A 1 81 ? 9.619 -0.259 -16.067 1.00 93.06 81 PHE A CA 1
ATOM 669 C C . PHE A 1 81 ? 9.010 -0.278 -17.478 1.00 93.06 81 PHE A C 1
ATOM 671 O O . PHE A 1 81 ? 9.680 -0.667 -18.434 1.00 93.06 81 PHE A O 1
ATOM 678 N N . ASP A 1 82 ? 7.767 0.186 -17.634 1.00 91.75 82 ASP A N 1
ATOM 679 C CA . ASP A 1 82 ? 7.062 0.189 -18.918 1.00 91.75 82 ASP A CA 1
ATOM 680 C C . ASP A 1 82 ? 7.718 1.125 -19.942 1.00 91.75 82 ASP A C 1
ATOM 682 O O . ASP A 1 82 ? 7.879 0.739 -21.103 1.00 91.75 82 ASP A O 1
ATOM 686 N N . PHE A 1 83 ? 8.161 2.313 -19.516 1.00 89.75 83 PHE A N 1
ATOM 687 C CA . PHE A 1 83 ? 8.889 3.257 -20.366 1.00 89.75 83 PHE A CA 1
ATOM 688 C C . PHE A 1 83 ? 10.161 2.626 -20.950 1.00 89.75 83 PHE A C 1
ATOM 690 O O . PHE A 1 83 ? 10.387 2.681 -22.158 1.00 89.75 83 PHE A O 1
ATOM 697 N N . ILE A 1 84 ? 10.969 1.972 -20.113 1.00 90.50 84 ILE A N 1
ATOM 698 C CA . ILE A 1 84 ? 12.214 1.323 -20.547 1.00 90.50 84 ILE A CA 1
ATOM 699 C C . ILE A 1 84 ? 11.929 0.082 -21.391 1.00 90.50 84 ILE A C 1
ATOM 701 O O . ILE A 1 84 ? 12.619 -0.162 -22.381 1.00 90.50 84 ILE A O 1
ATOM 705 N N . ARG A 1 85 ? 10.904 -0.707 -21.043 1.00 89.81 85 ARG A N 1
ATOM 706 C CA . ARG A 1 85 ? 10.516 -1.897 -21.811 1.00 89.81 85 ARG A CA 1
ATOM 707 C C . ARG A 1 85 ? 10.200 -1.527 -23.259 1.00 89.81 85 ARG A C 1
ATOM 709 O O . ARG A 1 85 ? 10.752 -2.152 -24.163 1.00 89.81 85 ARG A O 1
ATOM 716 N N . ILE A 1 86 ? 9.346 -0.521 -23.458 1.00 89.56 86 ILE A N 1
ATOM 717 C CA . ILE A 1 86 ? 8.816 -0.120 -24.771 1.00 89.56 86 ILE A CA 1
ATOM 718 C C . ILE A 1 86 ? 9.873 0.607 -25.613 1.00 89.56 86 ILE A C 1
ATOM 720 O O . ILE A 1 86 ? 9.956 0.377 -26.816 1.00 89.56 86 ILE A O 1
ATOM 724 N N . ASN A 1 87 ? 10.707 1.449 -25.001 1.00 86.38 87 ASN A N 1
ATOM 725 C CA . ASN A 1 87 ? 11.704 2.226 -25.733 1.00 86.38 87 ASN A CA 1
ATOM 726 C C . ASN A 1 87 ? 12.973 1.400 -25.996 1.00 86.38 87 ASN A C 1
ATOM 728 O O . ASN A 1 87 ? 13.769 1.127 -25.096 1.00 86.38 87 ASN A O 1
ATOM 732 N N . GLU A 1 88 ? 13.185 0.985 -27.246 1.00 78.56 88 GLU A N 1
ATOM 733 C CA . GLU A 1 88 ? 14.388 0.236 -27.651 1.00 78.56 88 GLU A CA 1
ATOM 734 C C . GLU A 1 88 ? 15.666 1.078 -27.599 1.00 78.56 88 GLU A C 1
ATOM 736 O O . GLU A 1 88 ? 16.719 0.552 -27.258 1.00 78.56 88 GLU A O 1
ATOM 741 N N . LEU A 1 89 ? 15.556 2.382 -27.868 1.00 77.31 89 LEU A N 1
ATOM 742 C CA . LEU A 1 89 ? 16.666 3.342 -27.840 1.00 77.31 89 LEU A CA 1
ATOM 743 C C . LEU A 1 89 ? 16.847 4.022 -26.475 1.00 77.31 89 LEU A C 1
ATOM 745 O O . LEU A 1 89 ? 17.592 4.993 -26.376 1.00 77.31 89 LEU A O 1
ATOM 749 N N . ALA A 1 90 ? 16.143 3.566 -25.433 1.00 79.50 90 ALA A N 1
ATOM 750 C CA . ALA A 1 90 ? 16.318 4.126 -24.099 1.00 79.50 90 ALA A CA 1
ATOM 751 C C . ALA A 1 90 ? 17.759 3.909 -23.620 1.00 79.50 90 ALA A C 1
ATOM 753 O O . ALA A 1 90 ? 18.252 2.780 -23.596 1.00 79.50 90 ALA A O 1
ATOM 754 N N . GLU A 1 91 ? 18.415 4.996 -23.221 1.00 80.50 91 GLU A N 1
ATOM 755 C CA . GLU A 1 91 ? 19.746 4.941 -22.633 1.00 80.50 91 GLU A CA 1
ATOM 756 C C . GLU A 1 91 ? 19.676 4.267 -21.257 1.00 80.50 91 GLU A C 1
ATOM 758 O O . GLU A 1 91 ? 18.934 4.695 -20.368 1.00 80.50 91 GLU A O 1
ATOM 763 N N . ILE A 1 92 ? 20.438 3.186 -21.084 1.00 86.88 92 ILE A N 1
ATOM 764 C CA . ILE A 1 92 ? 20.512 2.451 -19.822 1.00 86.88 92 ILE A CA 1
ATOM 765 C C . ILE A 1 92 ? 21.653 3.039 -18.993 1.00 86.88 92 ILE A C 1
ATOM 767 O O . ILE A 1 92 ? 22.815 2.695 -19.177 1.00 86.88 92 ILE A O 1
ATOM 771 N N . ASN A 1 93 ? 21.311 3.933 -18.068 1.00 86.81 93 ASN A N 1
ATOM 772 C CA . ASN A 1 93 ? 22.260 4.575 -17.149 1.00 86.81 93 ASN A CA 1
ATOM 773 C C . ASN A 1 93 ? 22.148 4.059 -15.700 1.00 86.81 93 ASN A C 1
ATOM 775 O O . ASN A 1 93 ? 22.763 4.620 -14.795 1.00 86.81 93 ASN A O 1
ATOM 779 N N . PHE A 1 94 ? 21.338 3.016 -15.469 1.00 87.94 94 PHE A N 1
ATOM 780 C CA . PHE A 1 94 ? 21.058 2.424 -14.153 1.00 87.94 94 PHE A CA 1
ATOM 781 C C . PHE A 1 94 ? 20.519 3.406 -13.092 1.00 87.94 94 PHE A C 1
ATOM 783 O O . PHE A 1 94 ? 20.555 3.119 -11.893 1.00 87.94 94 PHE A O 1
ATOM 790 N N . ASN A 1 95 ? 19.964 4.548 -13.504 1.00 89.38 95 ASN A N 1
ATOM 791 C CA . ASN A 1 95 ? 19.335 5.497 -12.594 1.00 89.38 95 ASN A CA 1
ATOM 792 C C . ASN A 1 95 ? 17.963 4.986 -12.127 1.00 89.38 95 ASN A C 1
ATOM 794 O O . ASN A 1 95 ? 16.960 5.125 -12.814 1.00 89.38 95 ASN A O 1
ATOM 798 N N . LEU A 1 96 ? 17.893 4.457 -10.908 1.00 89.31 96 LEU A N 1
ATOM 799 C CA . LEU A 1 96 ? 16.658 3.919 -10.324 1.00 89.31 96 LEU A CA 1
ATOM 800 C C . LEU A 1 96 ? 15.691 4.997 -9.800 1.00 89.31 96 LEU A C 1
ATOM 802 O O . LEU A 1 96 ? 14.824 4.687 -8.990 1.00 89.31 96 LEU A O 1
ATOM 806 N N . ASN A 1 97 ? 15.830 6.264 -10.185 1.00 88.19 97 ASN A N 1
ATOM 807 C CA . ASN A 1 97 ? 14.967 7.331 -9.697 1.00 88.19 97 ASN A CA 1
ATOM 808 C C . ASN A 1 97 ? 13.697 7.469 -10.565 1.00 88.19 97 ASN A C 1
ATOM 810 O O . ASN A 1 97 ? 13.767 7.957 -11.692 1.00 88.19 97 ASN A O 1
ATOM 814 N N . PRO A 1 98 ? 12.492 7.154 -10.051 1.00 83.69 98 PRO A N 1
ATOM 815 C CA . PRO A 1 98 ? 11.253 7.265 -10.820 1.00 83.69 98 PRO A CA 1
ATOM 816 C C . PRO A 1 98 ? 10.729 8.714 -10.896 1.00 83.69 98 PRO A C 1
ATOM 818 O O . PRO A 1 98 ? 9.585 8.951 -11.300 1.00 83.69 98 PRO A O 1
ATOM 821 N N . LYS A 1 99 ? 11.525 9.699 -10.450 1.00 76.00 99 LYS A N 1
ATOM 822 C CA . LYS A 1 99 ? 11.223 11.130 -10.591 1.00 76.00 99 LYS A CA 1
ATOM 823 C C . LYS A 1 99 ? 11.354 11.623 -12.025 1.00 76.00 99 LYS A C 1
ATOM 825 O O . LYS A 1 99 ? 10.626 12.539 -12.391 1.00 76.00 99 LYS A O 1
ATOM 830 N N . ASP A 1 100 ? 12.205 10.979 -12.814 1.00 66.19 100 ASP A N 1
ATOM 831 C CA . ASP A 1 100 ? 12.557 11.448 -14.156 1.00 66.19 100 ASP A CA 1
ATOM 832 C C . ASP A 1 100 ? 11.467 11.133 -15.193 1.00 66.19 100 ASP A C 1
ATOM 834 O O . ASP A 1 100 ? 11.449 11.693 -16.286 1.00 66.19 100 ASP A O 1
ATOM 838 N N . ILE A 1 101 ? 10.485 10.306 -14.822 1.00 65.81 101 ILE A N 1
ATOM 839 C CA . ILE A 1 101 ? 9.282 10.083 -15.623 1.00 65.81 101 ILE A CA 1
ATOM 840 C C . ILE A 1 101 ? 8.224 11.092 -15.222 1.00 65.81 101 ILE A C 1
ATOM 842 O O . ILE A 1 101 ? 7.402 10.878 -14.329 1.00 65.81 101 ILE A O 1
ATOM 846 N N . GLN A 1 102 ? 8.254 12.207 -15.939 1.00 56.41 102 GLN A N 1
ATOM 847 C CA . GLN A 1 102 ? 7.202 13.212 -15.949 1.00 56.41 102 GLN A CA 1
ATOM 848 C C . GLN A 1 102 ? 6.081 12.776 -16.893 1.00 56.41 102 GLN A C 1
ATOM 850 O O . GLN A 1 102 ? 5.762 13.450 -17.866 1.00 56.41 102 GLN A O 1
ATOM 855 N N . ASN A 1 103 ? 5.455 11.631 -16.616 1.00 59.09 103 ASN A N 1
ATOM 856 C CA . ASN A 1 103 ? 4.154 11.334 -17.212 1.00 59.09 103 ASN A CA 1
ATOM 857 C C . ASN A 1 103 ? 3.073 11.991 -16.339 1.00 59.09 103 ASN A C 1
ATOM 859 O O . ASN A 1 103 ? 2.255 11.322 -15.714 1.00 59.09 103 ASN A O 1
ATOM 863 N N . GLU A 1 104 ? 3.121 13.327 -16.235 1.00 57.72 104 GLU A N 1
ATOM 864 C CA . GLU A 1 104 ? 2.210 14.111 -15.382 1.00 57.72 104 GLU A CA 1
ATOM 865 C C . GLU A 1 104 ? 0.736 13.979 -15.803 1.00 57.72 104 GLU A C 1
ATOM 867 O O . GLU A 1 104 ? -0.174 14.272 -15.024 1.00 57.72 104 GLU A O 1
ATOM 872 N N . SER A 1 105 ? 0.493 13.498 -17.024 1.00 63.69 105 SER A N 1
ATOM 873 C CA . SER A 1 105 ? -0.836 13.246 -17.572 1.00 63.69 105 SER A CA 1
ATOM 874 C C . SER A 1 105 ? -1.514 12.001 -16.986 1.00 63.69 105 SER A C 1
ATOM 876 O O . SER A 1 105 ? -2.748 11.951 -16.951 1.00 63.69 105 SER A O 1
ATOM 878 N N . ASP A 1 106 ? -0.756 11.015 -16.488 1.00 78.75 106 ASP A N 1
ATOM 879 C CA . ASP A 1 106 ? -1.342 9.823 -15.876 1.00 78.75 106 ASP A CA 1
ATOM 880 C C . ASP A 1 106 ? -1.771 10.121 -14.437 1.00 78.75 106 ASP A C 1
ATOM 882 O O . ASP A 1 106 ? -1.011 10.037 -13.469 1.00 78.75 106 ASP A O 1
ATOM 886 N N . LYS A 1 107 ? -3.058 10.441 -14.295 1.00 76.12 107 LYS A N 1
ATOM 887 C CA . LYS A 1 107 ? -3.713 10.681 -13.007 1.00 76.12 107 LYS A CA 1
ATOM 888 C C . LYS A 1 107 ? -3.508 9.533 -12.017 1.00 76.12 107 LYS A C 1
ATOM 890 O O . LYS A 1 107 ? -3.449 9.788 -10.817 1.00 76.12 107 LYS A O 1
ATOM 895 N N . SER A 1 108 ? -3.363 8.287 -12.480 1.00 77.44 108 SER A N 1
ATOM 896 C CA . SER A 1 108 ? -3.155 7.132 -11.600 1.00 77.44 108 SER A CA 1
ATOM 897 C C . SER A 1 108 ? -1.832 7.202 -10.830 1.00 77.44 108 SER A C 1
ATOM 899 O O . SER A 1 108 ? -1.726 6.608 -9.752 1.00 77.44 108 SER A O 1
ATOM 901 N N . LEU A 1 109 ? -0.861 7.973 -11.332 1.00 80.69 109 LEU A N 1
ATOM 902 C CA . LEU A 1 109 ? 0.423 8.222 -10.688 1.00 80.69 109 LEU A CA 1
ATOM 903 C C . LEU A 1 109 ? 0.347 9.302 -9.613 1.00 80.69 109 LEU A C 1
ATOM 905 O O . LEU A 1 109 ? 1.293 9.437 -8.850 1.00 80.69 109 LEU A O 1
ATOM 909 N N . GLN A 1 110 ? -0.740 10.065 -9.495 1.00 84.81 110 GLN A N 1
ATOM 910 C CA . GLN A 1 110 ? -0.851 11.070 -8.440 1.00 84.81 110 GLN A CA 1
ATOM 911 C C . GLN A 1 110 ? -1.219 10.409 -7.108 1.00 84.81 110 GLN A C 1
ATOM 913 O O . GLN A 1 110 ? -2.044 9.493 -7.042 1.00 84.81 110 GLN A O 1
ATOM 918 N N . TYR A 1 111 ? -0.635 10.913 -6.020 1.00 86.88 111 TYR A N 1
ATOM 919 C CA . TYR A 1 111 ? -0.854 10.384 -4.670 1.00 86.88 111 TYR A CA 1
ATOM 920 C C . TYR A 1 111 ? -2.346 10.345 -4.291 1.00 86.88 111 TYR A C 1
ATOM 922 O O . TYR A 1 111 ? -2.823 9.357 -3.739 1.00 86.88 111 TYR A O 1
ATOM 930 N N . PHE A 1 112 ? -3.111 11.372 -4.675 1.00 88.19 112 PHE A N 1
ATOM 931 C CA . PHE A 1 112 ? -4.550 11.454 -4.409 1.00 88.19 112 PHE A CA 1
ATOM 932 C C . PHE A 1 112 ? -5.338 10.269 -4.997 1.00 88.19 112 PHE A C 1
ATOM 934 O O . PHE A 1 112 ? -6.147 9.654 -4.308 1.00 88.19 112 PHE A O 1
ATOM 941 N N . PHE A 1 113 ? -5.064 9.870 -6.243 1.00 89.19 113 PHE A N 1
ATOM 942 C CA . PHE A 1 113 ? -5.726 8.710 -6.858 1.00 89.19 113 PHE A CA 1
ATOM 943 C C . PHE A 1 113 ? -5.219 7.367 -6.314 1.00 89.19 113 PHE A C 1
ATOM 945 O O . PHE A 1 113 ? -5.881 6.340 -6.482 1.00 89.19 113 PHE A O 1
ATOM 952 N N . CYS A 1 114 ? -4.051 7.344 -5.669 1.00 90.12 114 CYS A N 1
ATOM 953 C CA . CYS A 1 114 ? -3.582 6.174 -4.927 1.00 90.12 114 CYS A CA 1
ATOM 954 C C . CYS A 1 114 ? -4.360 6.028 -3.613 1.00 90.12 114 CYS A C 1
ATOM 956 O O . CYS A 1 114 ? -4.793 4.923 -3.287 1.00 90.12 114 CYS A O 1
ATOM 958 N N . PHE A 1 115 ? -4.621 7.148 -2.932 1.00 92.19 115 PHE A N 1
ATOM 959 C CA . PHE A 1 115 ? -5.354 7.187 -1.666 1.00 92.19 115 PHE A CA 1
ATOM 960 C C . PHE A 1 115 ? -6.778 6.632 -1.805 1.00 92.19 115 PHE A C 1
ATOM 962 O O . PHE A 1 115 ? -7.234 5.837 -0.986 1.00 92.19 115 PHE A O 1
ATOM 969 N N . PHE A 1 116 ? -7.458 6.996 -2.897 1.00 90.56 116 PHE A N 1
ATOM 970 C CA . PHE A 1 116 ? -8.797 6.504 -3.247 1.00 90.56 116 PHE A CA 1
ATOM 971 C C . PHE A 1 116 ? -8.785 5.235 -4.106 1.00 90.56 116 PHE A C 1
ATOM 973 O O . PHE A 1 116 ? -9.784 4.889 -4.741 1.00 90.56 116 PHE A O 1
ATOM 980 N N . SER A 1 117 ? -7.654 4.536 -4.187 1.00 93.62 117 SER A N 1
ATOM 981 C CA . SER A 1 117 ? -7.595 3.322 -4.988 1.00 93.62 117 SER A CA 1
ATOM 982 C C . SER A 1 117 ? -8.423 2.197 -4.364 1.00 93.62 117 SER A C 1
ATOM 984 O O . SER A 1 117 ? -8.637 2.136 -3.152 1.00 93.62 117 SER A O 1
ATOM 986 N N . LYS A 1 118 ? -8.872 1.264 -5.214 1.00 93.19 118 LYS A N 1
ATOM 987 C CA . LYS A 1 118 ? -9.705 0.133 -4.788 1.00 93.19 118 LYS A CA 1
ATOM 988 C C . LYS A 1 118 ? -9.035 -0.704 -3.693 1.00 93.19 118 LYS A C 1
ATOM 990 O O . LYS A 1 118 ? -9.732 -1.122 -2.781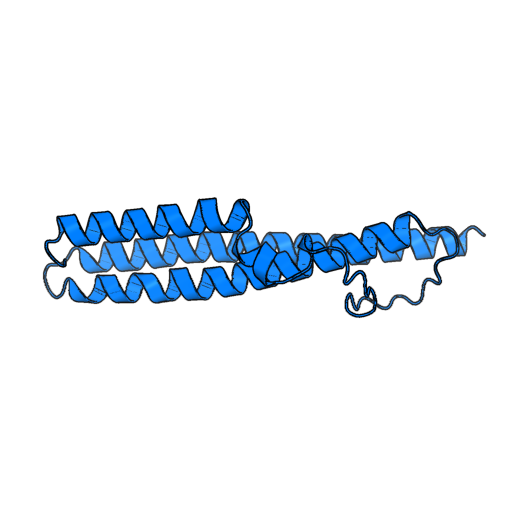 1.00 93.19 118 LYS A O 1
ATOM 995 N N . SER A 1 119 ? -7.720 -0.936 -3.761 1.00 93.56 119 SER A N 1
ATOM 996 C CA . SER A 1 119 ? -6.998 -1.750 -2.769 1.00 93.56 119 SER A CA 1
ATOM 997 C C . SER A 1 119 ? -6.950 -1.104 -1.388 1.00 93.56 119 SER A C 1
ATOM 999 O O . SER A 1 119 ? -7.005 -1.812 -0.388 1.00 93.56 119 SER A O 1
ATOM 1001 N N . GLU A 1 120 ? -6.874 0.225 -1.340 1.00 94.81 120 GLU A N 1
ATOM 1002 C CA . GLU A 1 120 ? -6.791 0.986 -0.096 1.00 94.81 120 GLU A CA 1
ATOM 1003 C C . GLU A 1 120 ? -8.178 1.154 0.533 1.00 94.81 120 GLU A C 1
ATOM 1005 O O . GLU A 1 120 ? -8.405 0.752 1.675 1.00 94.81 120 GLU A O 1
ATOM 1010 N N . TRP A 1 121 ? -9.148 1.660 -0.238 1.00 93.69 121 TRP A N 1
ATOM 1011 C CA . TRP A 1 121 ? -10.508 1.894 0.260 1.00 93.69 121 TRP A CA 1
ATOM 1012 C C . TRP A 1 121 ? -11.218 0.600 0.672 1.00 93.69 121 TRP A C 1
ATOM 1014 O O . TRP A 1 121 ? -11.875 0.583 1.710 1.00 93.69 121 TRP A O 1
ATOM 1024 N N . LEU A 1 122 ? -11.064 -0.497 -0.086 1.00 95.81 122 LEU A N 1
ATOM 1025 C CA . LEU A 1 122 ? -11.670 -1.790 0.271 1.00 95.81 122 LEU A CA 1
ATOM 1026 C C . LEU A 1 122 ? -11.031 -2.441 1.501 1.00 95.81 122 LEU A C 1
ATOM 1028 O O . LEU A 1 122 ? -11.602 -3.386 2.036 1.00 95.81 122 LEU A O 1
ATOM 1032 N N . PHE A 1 123 ? -9.874 -1.962 1.956 1.00 96.75 123 PHE A N 1
ATOM 1033 C CA . PHE A 1 123 ? -9.221 -2.481 3.149 1.00 96.75 123 PHE A CA 1
ATOM 1034 C C . PHE A 1 123 ? -9.505 -1.605 4.374 1.00 96.75 123 PHE A C 1
ATOM 1036 O O . PHE A 1 123 ? -10.068 -2.073 5.366 1.00 96.75 123 PHE A O 1
ATOM 1043 N N . TYR A 1 124 ? -9.161 -0.318 4.300 1.00 96.75 124 TYR A N 1
ATOM 1044 C CA . TYR A 1 124 ? -9.188 0.570 5.460 1.00 96.75 124 TYR A CA 1
ATOM 1045 C C . TYR A 1 124 ? -10.600 1.010 5.860 1.00 96.75 124 TYR A C 1
ATOM 1047 O O . TYR A 1 124 ? -10.864 1.157 7.055 1.00 96.75 124 TYR A O 1
ATOM 1055 N N . LEU A 1 125 ? -11.537 1.166 4.912 1.00 95.75 125 LEU A N 1
ATOM 1056 C CA . LEU A 1 125 ? -12.908 1.540 5.271 1.00 95.75 125 LEU A CA 1
ATOM 1057 C C . LEU A 1 125 ? -13.678 0.427 5.974 1.00 95.75 125 LEU A C 1
ATOM 1059 O O . LEU A 1 125 ? -14.229 0.715 7.036 1.00 95.75 125 LEU A O 1
ATOM 1063 N N . PRO A 1 126 ? -13.725 -0.826 5.472 1.00 96.50 126 PRO A N 1
ATOM 1064 C CA . PRO A 1 126 ? -14.374 -1.898 6.218 1.00 96.50 126 PRO A CA 1
ATOM 1065 C C . PRO A 1 126 ? -13.773 -2.073 7.612 1.00 96.50 126 PRO A C 1
ATOM 1067 O O . PRO A 1 126 ? -14.515 -2.261 8.572 1.00 96.50 126 PRO A O 1
ATOM 1070 N N . LEU A 1 127 ? -12.451 -1.926 7.749 1.00 96.25 127 LEU A N 1
ATOM 1071 C CA . LEU A 1 127 ? -11.783 -1.986 9.047 1.00 96.25 127 LEU A CA 1
ATOM 1072 C C . LEU A 1 127 ? -12.237 -0.858 9.988 1.00 96.25 127 LEU A C 1
ATOM 1074 O O . LEU A 1 127 ? -12.567 -1.118 11.144 1.00 96.25 127 LEU A O 1
ATOM 1078 N N . GLY A 1 128 ? -12.325 0.379 9.492 1.00 95.62 128 GLY A N 1
ATOM 1079 C CA . GLY A 1 128 ? -12.867 1.507 10.252 1.00 95.62 128 GLY A CA 1
ATOM 1080 C C . GLY A 1 128 ? -14.339 1.320 10.640 1.00 95.62 128 GLY A C 1
ATOM 1081 O O . GLY A 1 128 ? -14.719 1.623 11.770 1.00 95.62 128 GLY A O 1
ATOM 1082 N N . VAL A 1 129 ? -15.160 0.761 9.744 1.00 95.62 129 VAL A N 1
ATOM 1083 C CA . VAL A 1 129 ? -16.569 0.430 10.022 1.00 95.62 129 VAL A CA 1
ATOM 1084 C C . VAL A 1 129 ? -16.675 -0.623 11.122 1.00 95.62 129 VAL A C 1
ATOM 1086 O O . VAL A 1 129 ? -17.491 -0.458 12.024 1.00 95.62 129 VAL A O 1
ATOM 1089 N N . ILE A 1 130 ? -15.838 -1.666 11.101 1.00 94.06 130 ILE A N 1
ATOM 1090 C CA . ILE A 1 130 ? -15.800 -2.686 12.161 1.00 94.06 130 ILE A CA 1
ATOM 1091 C C . ILE A 1 130 ? -15.525 -2.033 13.518 1.00 94.06 130 ILE A C 1
ATOM 1093 O O . ILE A 1 130 ? -16.259 -2.282 14.473 1.00 94.06 130 ILE A O 1
ATOM 1097 N N . VAL A 1 131 ? -14.523 -1.153 13.602 1.00 92.88 131 VAL A N 1
ATOM 1098 C CA . VAL A 1 131 ? -14.213 -0.424 14.842 1.00 92.88 131 VAL A CA 1
ATOM 1099 C C . VAL A 1 131 ? -15.393 0.453 15.276 1.00 92.88 131 VAL A C 1
ATOM 1101 O O . VAL A 1 131 ? -15.779 0.417 16.441 1.00 92.88 131 VAL A O 1
ATOM 1104 N N . GLY A 1 132 ? -16.034 1.170 14.347 1.00 91.62 132 GLY A N 1
ATOM 1105 C CA . GLY A 1 132 ? -17.217 1.985 14.643 1.00 91.62 132 GLY A CA 1
ATOM 1106 C C . GLY A 1 132 ? -18.412 1.172 15.157 1.00 91.62 132 GLY A C 1
ATOM 1107 O O . GLY A 1 132 ? -19.085 1.586 16.102 1.00 91.62 132 GLY A O 1
ATOM 1108 N N . VAL A 1 133 ? -18.654 -0.016 14.592 1.00 91.56 133 VAL A N 1
ATOM 1109 C CA . VAL A 1 133 ? -19.689 -0.946 15.075 1.00 91.56 133 VAL A CA 1
ATOM 1110 C C . VAL A 1 133 ? -19.369 -1.416 16.492 1.00 91.56 133 VAL A C 1
ATOM 1112 O O . VAL A 1 133 ? -20.255 -1.401 17.344 1.00 91.56 133 VAL A O 1
ATOM 1115 N N . VAL A 1 134 ? -18.113 -1.778 16.773 1.00 89.88 134 VAL A N 1
ATOM 1116 C CA . VAL A 1 134 ? -17.680 -2.180 18.121 1.00 89.88 134 VAL A CA 1
ATOM 1117 C C . VAL A 1 134 ? -17.902 -1.044 19.122 1.00 89.88 134 VAL A C 1
ATOM 1119 O O . VAL A 1 134 ? -18.488 -1.273 20.177 1.00 89.88 134 VAL A O 1
ATOM 1122 N N . MET A 1 135 ? -17.525 0.189 18.778 1.00 88.31 135 MET A N 1
ATOM 1123 C CA . MET A 1 135 ? -17.726 1.359 19.642 1.00 88.31 135 MET A CA 1
ATOM 1124 C C . MET A 1 135 ? -19.202 1.580 19.985 1.00 88.31 135 MET A C 1
ATOM 1126 O O . MET A 1 135 ? -19.530 1.768 21.161 1.00 88.31 135 MET A O 1
ATOM 1130 N N . LYS A 1 136 ? -20.092 1.470 18.989 1.00 87.12 136 LYS A N 1
ATOM 1131 C CA . LYS A 1 136 ? -21.546 1.560 19.185 1.00 87.12 136 LYS A CA 1
ATOM 1132 C C . LYS A 1 136 ? -22.073 0.450 20.098 1.00 87.12 136 LYS A C 1
ATOM 1134 O O . LYS A 1 136 ? -22.870 0.715 20.989 1.00 87.12 136 LYS A O 1
ATOM 1139 N N . LEU A 1 137 ? -21.609 -0.790 19.918 1.00 86.25 137 LEU A N 1
ATOM 114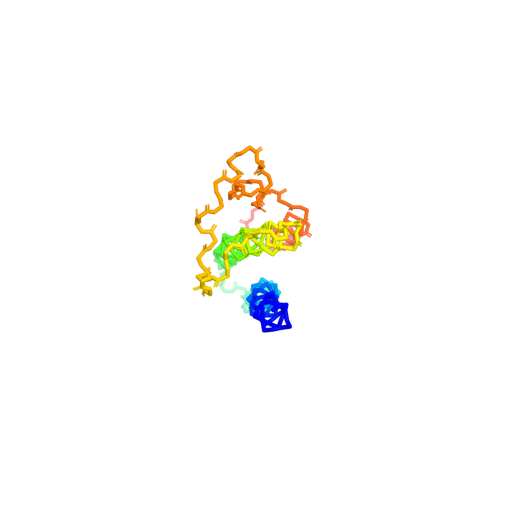0 C CA . LEU A 1 137 ? -21.985 -1.917 20.785 1.00 86.25 137 LEU A CA 1
ATOM 1141 C C . LEU A 1 137 ? -21.515 -1.726 22.236 1.00 86.25 137 LEU A C 1
ATOM 1143 O O . LEU A 1 137 ? -22.152 -2.225 23.160 1.00 86.25 137 LEU A O 1
ATOM 1147 N N . THR A 1 138 ? -20.423 -0.989 22.445 1.00 83.06 138 THR A N 1
ATOM 1148 C CA . THR A 1 138 ? -19.900 -0.654 23.778 1.00 83.06 138 THR A CA 1
ATOM 1149 C C . THR A 1 138 ? -20.495 0.622 24.395 1.00 83.06 138 THR A C 1
ATOM 1151 O O . THR A 1 138 ? -20.033 1.037 25.456 1.00 83.06 138 THR A O 1
ATOM 1154 N N . ASN A 1 139 ? -21.515 1.233 23.770 1.00 74.94 139 ASN A N 1
ATOM 1155 C CA . ASN A 1 139 ? -22.147 2.498 24.187 1.00 74.94 139 ASN A CA 1
ATOM 1156 C C . ASN A 1 139 ? -21.161 3.676 24.339 1.00 74.94 139 ASN A C 1
ATOM 1158 O O . ASN A 1 139 ? -21.348 4.540 25.195 1.00 74.94 139 ASN A O 1
ATOM 1162 N N . LEU A 1 140 ? -20.085 3.696 23.547 1.00 68.12 140 LEU A N 1
ATOM 1163 C CA . LEU A 1 140 ? -19.108 4.791 23.563 1.00 68.12 140 LEU A CA 1
ATOM 1164 C C . LEU A 1 140 ? -19.557 5.999 22.721 1.00 68.12 140 LEU A C 1
ATOM 1166 O O . LEU A 1 140 ? -19.114 7.120 22.967 1.00 68.12 140 LEU A O 1
ATOM 1170 N N . ILE A 1 141 ? -20.406 5.751 21.723 1.00 60.25 141 ILE A N 1
ATOM 1171 C CA . ILE A 1 141 ? -21.034 6.714 20.806 1.00 60.25 141 ILE A CA 1
ATOM 1172 C C . ILE A 1 141 ? -22.483 6.267 20.633 1.00 60.25 141 ILE A C 1
ATOM 1174 O O . ILE A 1 141 ? -23.377 7.137 20.686 1.00 60.25 141 ILE A O 1
#

Sequence (141 aa):
MLEFKEDKIRYLEMLQSIVTRMAANSFNLKSWTVTLVAGILALSSNKANTGYLFITFIPIIGFWFLDTYYLHLERRYRALFDFIRINELAEINFNLNPKDIQNESDKSLQYFFCFFSKSEWLFYLPLGVIVGVVMKLTNLI